Protein AF-A0AAD3VZY3-F1 (afdb_monomer_lite)

Secondary structure (DSSP, 8-state):
--GGGG---HHHHHHHHHHHHHHHHHHHHHTTS----GGG--HHHHHHHHHIIIIIHHHHHIIIIIIIIHHHTTTS-HHHHHHHHHHHHHHHHHHH---HHHHHHHHHHHHHHHHHHHHHS-HHHHHHHHHHHHIIIIIIIT---TTS--

Structure (mmCIF, N/CA/C/O backbone):
data_AF-A0AAD3VZY3-F1
#
_entry.id   AF-A0AAD3VZY3-F1
#
loop_
_atom_site.group_PDB
_atom_site.id
_atom_site.type_symbol
_atom_site.label_atom_id
_atom_site.label_alt_id
_atom_site.label_comp_id
_atom_site.label_asym_id
_atom_site.label_entity_id
_atom_site.label_seq_id
_atom_site.pdbx_PDB_ins_code
_atom_site.Cartn_x
_atom_site.Cartn_y
_atom_site.Cartn_z
_atom_site.occupancy
_atom_site.B_iso_or_equiv
_atom_site.auth_seq_id
_atom_site.auth_comp_id
_atom_site.auth_asym_id
_atom_site.auth_atom_id
_atom_site.pdbx_PDB_model_num
ATOM 1 N N . MET A 1 1 ? 10.939 10.972 -12.587 1.00 65.88 1 MET A N 1
ATOM 2 C CA . MET A 1 1 ? 10.001 9.832 -12.510 1.00 65.88 1 MET A CA 1
ATOM 3 C C . MET A 1 1 ? 9.531 9.488 -13.913 1.00 65.88 1 MET A C 1
ATOM 5 O O . MET A 1 1 ? 9.182 10.400 -14.656 1.00 65.88 1 MET A O 1
ATOM 9 N N . ASP A 1 2 ? 9.579 8.211 -14.289 1.00 79.25 2 ASP A N 1
ATOM 10 C CA . ASP A 1 2 ? 9.158 7.751 -15.615 1.00 79.25 2 ASP A CA 1
ATOM 11 C C . ASP A 1 2 ? 7.625 7.794 -15.725 1.00 79.25 2 ASP A C 1
ATOM 13 O O . ASP A 1 2 ? 6.924 7.098 -14.989 1.00 79.25 2 ASP A O 1
ATOM 17 N N . LYS A 1 3 ? 7.098 8.643 -16.615 1.00 82.38 3 LYS A N 1
ATOM 18 C CA . LYS A 1 3 ? 5.648 8.869 -16.749 1.00 82.38 3 LYS A CA 1
ATOM 19 C C . LYS A 1 3 ? 4.902 7.632 -17.251 1.00 82.38 3 LYS A C 1
ATOM 21 O O . LYS A 1 3 ? 3.698 7.536 -17.033 1.00 82.38 3 LYS A O 1
ATOM 26 N N . THR A 1 4 ? 5.606 6.673 -17.856 1.00 86.00 4 THR A N 1
ATOM 27 C CA . THR A 1 4 ? 5.008 5.411 -18.315 1.00 86.00 4 THR A CA 1
ATOM 28 C C . THR A 1 4 ? 4.375 4.615 -17.177 1.00 86.00 4 THR A C 1
ATOM 30 O O . THR A 1 4 ? 3.405 3.909 -17.418 1.00 86.00 4 THR A O 1
ATOM 33 N N . TYR A 1 5 ? 4.833 4.794 -15.933 1.00 92.19 5 TYR A N 1
ATOM 34 C CA . TYR A 1 5 ? 4.295 4.097 -14.761 1.00 92.19 5 TYR A CA 1
ATOM 35 C C . TYR A 1 5 ? 3.149 4.834 -14.051 1.00 92.19 5 TYR A C 1
ATOM 37 O O . TYR A 1 5 ? 2.590 4.310 -13.090 1.00 92.19 5 TYR A O 1
ATOM 45 N N . LEU A 1 6 ? 2.786 6.038 -14.505 1.00 91.81 6 LEU A N 1
ATOM 46 C CA . LEU A 1 6 ? 1.750 6.874 -13.877 1.00 91.81 6 LEU A CA 1
ATOM 47 C C . LEU A 1 6 ? 0.357 6.674 -14.464 1.00 91.81 6 LEU A C 1
ATOM 49 O O . LEU A 1 6 ? -0.599 7.292 -13.995 1.00 91.81 6 LEU A O 1
ATOM 53 N N . HIS A 1 7 ? 0.235 5.844 -15.494 1.00 90.31 7 HIS A N 1
ATOM 54 C CA . HIS A 1 7 ? -1.037 5.627 -16.152 1.00 90.31 7 HIS A CA 1
ATOM 55 C C . HIS A 1 7 ? -2.012 4.890 -15.225 1.00 90.31 7 HIS A C 1
ATOM 57 O O . HIS A 1 7 ? -1.656 3.916 -14.554 1.00 90.31 7 HIS A O 1
ATOM 63 N N . ILE A 1 8 ? -3.258 5.355 -15.216 1.00 89.25 8 ILE A N 1
ATOM 64 C CA . ILE A 1 8 ? -4.383 4.658 -14.599 1.00 89.25 8 ILE A CA 1
ATOM 65 C C . ILE A 1 8 ? -5.100 3.920 -15.722 1.00 89.25 8 ILE A C 1
ATOM 67 O O . ILE A 1 8 ? -5.550 4.535 -16.686 1.00 89.25 8 ILE A O 1
ATOM 71 N N . SER A 1 9 ? -5.204 2.604 -15.604 1.00 91.88 9 SER A N 1
ATOM 72 C CA . SER A 1 9 ? -6.022 1.785 -16.493 1.00 91.88 9 SER A CA 1
ATOM 73 C C . SER A 1 9 ? -6.797 0.755 -15.676 1.00 91.88 9 SER A C 1
ATOM 75 O O . SER A 1 9 ? -6.513 0.524 -14.497 1.00 91.88 9 SER A O 1
ATOM 77 N N . SER A 1 10 ? -7.819 0.160 -16.288 1.00 94.31 10 SER A N 1
ATOM 78 C CA . SER A 1 10 ? -8.702 -0.800 -15.620 1.00 94.31 10 SER A CA 1
ATOM 79 C C . SER A 1 10 ? -7.949 -2.027 -15.106 1.00 94.31 10 SER A C 1
ATOM 81 O O . SER A 1 10 ? -8.261 -2.517 -14.025 1.00 94.31 10 SER A O 1
ATOM 83 N N . TRP A 1 11 ? -6.930 -2.493 -15.834 1.00 94.69 11 TRP A N 1
ATOM 84 C CA . TRP A 1 11 ? -6.179 -3.694 -15.470 1.00 94.69 11 TRP A CA 1
ATOM 85 C C . TRP A 1 11 ? -5.355 -3.548 -14.172 1.00 94.69 11 TRP A C 1
ATOM 87 O O . TRP A 1 11 ? -5.626 -4.295 -13.231 1.00 94.69 11 TRP A O 1
ATOM 97 N N . PRO A 1 12 ? -4.412 -2.592 -14.036 1.00 95.25 12 PRO A N 1
ATOM 98 C CA . PRO A 1 12 ? -3.693 -2.362 -12.784 1.00 95.25 12 PRO A CA 1
ATOM 99 C C . PRO A 1 12 ? -4.617 -2.024 -11.614 1.00 95.25 12 PRO A C 1
ATOM 101 O O . PRO A 1 12 ? -4.333 -2.418 -10.484 1.00 95.25 12 PRO A O 1
ATOM 104 N N . ALA A 1 13 ? -5.726 -1.321 -11.879 1.00 96.50 13 ALA A N 1
ATOM 105 C CA . ALA A 1 13 ? -6.723 -1.019 -10.861 1.00 96.50 13 ALA A CA 1
ATOM 106 C C . ALA A 1 13 ? -7.398 -2.296 -10.341 1.00 96.50 13 ALA A C 1
ATOM 108 O O . ALA A 1 13 ? -7.400 -2.538 -9.137 1.00 96.50 13 ALA A O 1
ATOM 109 N N . LEU A 1 14 ? -7.907 -3.150 -11.236 1.00 97.69 14 LEU A N 1
ATOM 110 C CA . LEU A 1 14 ? -8.523 -4.427 -10.871 1.00 97.69 14 LEU A CA 1
ATOM 111 C C . LEU A 1 14 ? -7.530 -5.342 -10.147 1.00 97.69 14 LEU A C 1
ATOM 113 O O . LEU A 1 14 ? -7.854 -5.885 -9.093 1.00 97.69 14 LEU A O 1
ATOM 117 N N . TYR A 1 15 ? -6.312 -5.471 -10.678 1.00 97.88 15 TYR A N 1
ATOM 118 C CA . TYR A 1 15 ? -5.246 -6.247 -10.052 1.00 97.88 15 TYR A CA 1
ATOM 119 C C . TYR A 1 15 ? -4.966 -5.752 -8.625 1.00 97.88 15 TYR A C 1
ATOM 121 O O . TYR A 1 15 ? -4.950 -6.541 -7.678 1.00 97.88 15 TYR A O 1
ATOM 129 N N . GLY A 1 16 ? -4.786 -4.436 -8.458 1.00 98.06 16 GLY A N 1
ATOM 130 C CA . GLY A 1 16 ? -4.502 -3.826 -7.163 1.00 98.06 16 GLY A CA 1
ATOM 131 C C . GLY A 1 16 ? -5.640 -4.009 -6.159 1.00 98.06 16 GLY A C 1
ATOM 132 O O . GLY A 1 16 ? -5.383 -4.304 -4.994 1.00 98.06 16 GLY A O 1
ATOM 133 N N . LEU A 1 17 ? -6.893 -3.907 -6.615 1.00 98.25 17 LEU A N 1
ATOM 134 C CA . LEU A 1 17 ? -8.074 -4.180 -5.796 1.00 98.25 17 LEU A CA 1
ATOM 135 C C . LEU A 1 17 ? -8.112 -5.639 -5.332 1.00 98.25 17 LEU A C 1
ATOM 137 O O . LEU A 1 17 ? -8.254 -5.881 -4.140 1.00 98.25 17 LEU A O 1
ATOM 141 N N . VAL A 1 18 ? -7.930 -6.607 -6.235 1.00 98.50 18 VAL A N 1
ATOM 142 C CA . VAL A 1 18 ? -7.973 -8.039 -5.886 1.00 98.50 18 VAL A CA 1
ATOM 143 C C . VAL A 1 18 ? -6.885 -8.392 -4.873 1.00 98.50 18 VAL A C 1
ATOM 145 O O . VAL A 1 18 ? -7.175 -8.968 -3.822 1.00 98.50 18 VAL A O 1
ATOM 148 N N . VAL A 1 19 ? -5.635 -8.010 -5.151 1.00 98.62 19 VAL A N 1
ATOM 149 C CA . VAL A 1 19 ? -4.506 -8.309 -4.259 1.00 98.62 19 VAL A CA 1
ATOM 150 C C . VAL A 1 19 ? -4.653 -7.565 -2.931 1.00 98.62 19 VAL A C 1
ATOM 152 O O . VAL A 1 19 ? -4.499 -8.165 -1.866 1.00 98.62 19 VAL A O 1
ATOM 155 N N . GLY A 1 20 ? -5.007 -6.279 -2.969 1.00 98.56 20 GLY A N 1
ATOM 156 C CA . GLY A 1 20 ? -5.197 -5.461 -1.774 1.00 98.56 20 GLY A CA 1
ATOM 157 C C . GLY A 1 20 ? -6.337 -5.955 -0.884 1.00 98.56 20 GLY A C 1
ATOM 158 O O . GLY A 1 20 ? -6.181 -6.019 0.336 1.00 98.56 20 GLY A O 1
ATOM 159 N N . THR A 1 21 ? -7.461 -6.379 -1.470 1.00 98.69 21 THR A N 1
ATOM 160 C CA . THR A 1 21 ? -8.557 -7.016 -0.730 1.00 98.69 21 THR A CA 1
ATOM 161 C C . THR A 1 21 ? -8.086 -8.314 -0.082 1.00 98.69 21 THR A C 1
ATOM 163 O O . THR A 1 21 ? -8.438 -8.561 1.068 1.00 98.69 21 THR A O 1
ATOM 166 N N . GLY A 1 22 ? -7.223 -9.092 -0.745 1.00 98.50 22 GLY A N 1
ATOM 167 C CA . GLY A 1 22 ? -6.565 -10.253 -0.141 1.00 98.50 22 GLY A CA 1
ATOM 168 C C . GLY A 1 22 ? -5.813 -9.902 1.149 1.00 98.50 22 GLY A C 1
ATOM 169 O O . GLY A 1 22 ? -6.062 -10.511 2.190 1.00 98.50 22 GLY A O 1
ATOM 170 N N . PHE A 1 23 ? -4.965 -8.868 1.123 1.00 98.50 23 PHE A N 1
ATOM 171 C CA . PHE A 1 23 ? -4.272 -8.372 2.324 1.00 98.50 23 PHE A CA 1
ATOM 172 C C . PHE A 1 23 ? -5.245 -7.897 3.409 1.00 98.50 23 PHE A C 1
ATOM 174 O O . PHE A 1 23 ? -5.092 -8.248 4.580 1.00 98.50 23 PHE A O 1
ATOM 181 N N . MET A 1 24 ? -6.274 -7.134 3.033 1.00 98.50 24 MET A N 1
ATOM 182 C CA . MET A 1 24 ? -7.311 -6.689 3.965 1.00 98.50 24 MET A CA 1
ATOM 183 C C . MET A 1 24 ? -8.002 -7.883 4.645 1.00 98.50 24 MET A C 1
ATOM 185 O O . MET A 1 24 ? -8.154 -7.893 5.867 1.00 98.50 24 MET A O 1
ATOM 189 N N . CYS A 1 25 ? -8.383 -8.906 3.877 1.00 98.44 25 CYS A N 1
ATOM 190 C CA . CYS A 1 25 ? -9.000 -10.128 4.386 1.00 98.44 25 CYS A CA 1
ATOM 191 C C . CYS A 1 25 ? -8.068 -10.900 5.327 1.00 98.44 25 CYS A C 1
ATOM 193 O O . CYS A 1 25 ? -8.541 -11.379 6.355 1.00 98.44 25 CYS A O 1
ATOM 195 N N . ILE A 1 26 ? -6.764 -10.972 5.035 1.00 97.88 26 ILE A N 1
ATOM 196 C CA . ILE A 1 26 ? -5.768 -11.582 5.932 1.00 97.88 26 ILE A CA 1
ATOM 197 C C . ILE A 1 26 ? -5.766 -10.872 7.290 1.00 97.88 26 ILE A C 1
ATOM 199 O O . ILE A 1 26 ? -5.871 -11.535 8.323 1.00 97.88 26 ILE A O 1
ATOM 203 N N . HIS A 1 27 ? -5.728 -9.534 7.310 1.00 97.81 27 HIS A N 1
ATOM 204 C CA . HIS A 1 27 ? -5.766 -8.769 8.565 1.00 97.81 27 HIS A CA 1
ATOM 205 C C . HIS A 1 27 ? -7.046 -9.016 9.356 1.00 97.81 27 HIS A C 1
ATOM 207 O O . HIS A 1 27 ? -6.989 -9.244 10.564 1.00 97.81 27 HIS A O 1
ATOM 213 N N . LEU A 1 28 ? -8.198 -9.009 8.681 1.00 97.88 28 LEU A N 1
ATOM 214 C CA . LEU A 1 28 ? -9.486 -9.284 9.315 1.00 97.88 28 LEU A CA 1
ATOM 215 C C . LEU A 1 28 ? -9.554 -10.713 9.858 1.00 97.88 28 LEU A C 1
ATOM 217 O O . LEU A 1 28 ? -10.007 -10.912 10.982 1.00 97.88 28 LEU A O 1
ATOM 221 N N . PHE A 1 29 ? -9.065 -11.699 9.109 1.00 97.94 29 PHE A N 1
ATOM 222 C CA . PHE A 1 29 ? -9.024 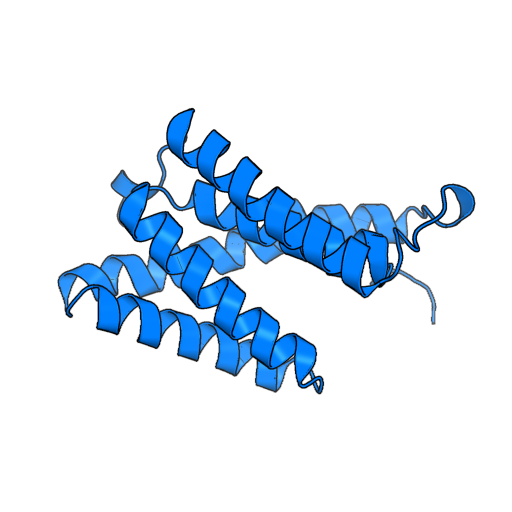-13.091 9.545 1.00 97.94 29 PHE A CA 1
ATOM 223 C C . PHE A 1 29 ? -8.133 -13.264 10.782 1.00 97.94 29 PHE A C 1
ATOM 225 O O . PHE A 1 29 ? -8.590 -13.777 11.805 1.00 97.94 29 PHE A O 1
ATOM 232 N N . MET A 1 30 ? -6.899 -12.748 10.742 1.00 95.81 30 MET A N 1
ATOM 233 C CA . MET A 1 30 ? -5.964 -12.800 11.873 1.00 95.81 30 MET A CA 1
ATOM 234 C C . MET A 1 30 ? -6.505 -12.076 13.113 1.00 95.81 30 MET A C 1
ATOM 236 O O . MET A 1 30 ? -6.274 -12.507 14.243 1.00 95.81 30 MET A O 1
ATOM 240 N N . ALA A 1 31 ? -7.252 -10.988 12.917 1.00 96.25 31 ALA A N 1
ATOM 241 C CA . ALA A 1 31 ? -7.863 -10.214 13.991 1.00 96.25 31 ALA A CA 1
ATOM 242 C C . ALA A 1 31 ? -9.191 -10.788 14.518 1.00 96.25 31 ALA A C 1
ATOM 244 O O . ALA A 1 31 ? -9.722 -10.236 15.485 1.00 96.25 31 ALA A O 1
ATOM 245 N N . LYS A 1 32 ? -9.704 -11.877 13.920 1.00 97.12 32 LYS A N 1
ATOM 246 C CA . LYS A 1 32 ? -11.035 -12.458 14.181 1.00 97.12 32 LYS A CA 1
ATOM 247 C C . LYS A 1 32 ? -12.187 -11.476 13.911 1.00 97.12 32 LYS A C 1
ATOM 249 O O . LYS A 1 32 ? -13.165 -11.425 14.652 1.00 97.12 32 LYS A O 1
ATOM 254 N N . GLY A 1 33 ? -12.061 -10.705 12.835 1.00 96.25 33 GLY A N 1
ATOM 255 C CA . GLY A 1 33 ? -13.042 -9.738 12.352 1.00 96.25 33 GLY A CA 1
ATOM 256 C C . GLY A 1 33 ? -12.597 -8.281 12.492 1.00 96.25 33 GLY A C 1
ATOM 257 O O . GLY A 1 33 ? -11.526 -7.962 13.013 1.00 96.25 33 GLY A O 1
ATOM 258 N N . ALA A 1 34 ? -13.446 -7.374 12.004 1.00 97.06 34 ALA A N 1
ATOM 259 C CA . ALA A 1 34 ? -13.243 -5.938 12.160 1.00 97.06 34 ALA A CA 1
ATOM 260 C C . ALA A 1 34 ? -13.507 -5.521 13.615 1.00 97.06 34 ALA A C 1
ATOM 262 O O . ALA A 1 34 ? -14.534 -5.869 14.199 1.00 97.06 34 ALA A O 1
ATOM 263 N N . LYS A 1 35 ? -12.585 -4.749 14.196 1.00 96.62 35 LYS A N 1
ATOM 264 C CA . LYS A 1 35 ? -12.686 -4.253 15.576 1.00 96.62 35 LYS A CA 1
ATOM 265 C C . LYS A 1 35 ? -13.329 -2.871 15.662 1.00 96.62 35 LYS A C 1
ATOM 267 O O . LYS A 1 35 ? -13.808 -2.508 16.733 1.00 96.62 35 LYS A O 1
ATOM 272 N N . LEU A 1 36 ? -13.320 -2.106 14.569 1.00 96.06 36 LEU A N 1
ATOM 273 C CA . LEU A 1 36 ? -13.975 -0.804 14.469 1.00 96.06 36 LEU A CA 1
ATOM 274 C C . LEU A 1 36 ? -15.500 -0.953 14.488 1.00 96.06 36 LEU A C 1
ATOM 276 O O . LEU A 1 36 ? -16.085 -1.557 13.589 1.00 96.06 36 LEU A O 1
ATOM 280 N N . ARG A 1 37 ? -16.154 -0.359 15.490 1.00 94.69 37 ARG A N 1
ATOM 281 C CA . ARG A 1 37 ? -17.621 -0.285 15.572 1.00 94.69 37 ARG A CA 1
ATOM 282 C C . ARG A 1 37 ? -18.131 1.072 15.088 1.00 94.69 37 ARG A C 1
ATOM 284 O O . ARG A 1 37 ? -17.433 2.075 15.197 1.00 94.69 37 ARG A O 1
ATOM 291 N N . LYS A 1 38 ? -19.390 1.131 14.626 1.00 90.12 38 LYS A N 1
ATOM 292 C CA . LYS A 1 38 ? -20.022 2.378 14.136 1.00 90.12 38 LYS A CA 1
ATOM 293 C C . LYS A 1 38 ? -19.924 3.538 15.140 1.00 90.12 38 LYS A C 1
ATOM 295 O O . LYS A 1 38 ? -19.606 4.649 14.740 1.00 90.12 38 LYS A O 1
ATOM 300 N N . GLY A 1 39 ? -20.130 3.274 16.434 1.00 91.00 39 GLY A N 1
ATOM 301 C CA . GLY A 1 39 ? -20.045 4.294 17.492 1.00 91.00 39 GLY A CA 1
ATOM 302 C C . GLY A 1 39 ? -18.629 4.799 17.801 1.00 91.00 39 GLY A C 1
ATOM 303 O O . GLY A 1 39 ? -18.479 5.792 18.500 1.00 91.00 39 GLY A O 1
ATOM 304 N N . GLU A 1 40 ? -17.587 4.144 17.282 1.00 89.94 40 GLU A N 1
ATOM 305 C CA . GLU A 1 40 ? -16.186 4.551 17.468 1.00 89.94 40 GLU A CA 1
ATOM 306 C C . GLU A 1 40 ? -15.668 5.427 16.313 1.00 89.94 40 GLU A C 1
ATOM 308 O O . GLU A 1 40 ? -14.535 5.918 16.355 1.00 89.94 40 GLU A O 1
ATOM 313 N N . VAL A 1 41 ? -16.484 5.637 15.272 1.00 94.75 41 VAL A N 1
ATOM 314 C CA . VAL A 1 41 ? -16.133 6.485 14.131 1.00 94.75 41 VAL A CA 1
ATOM 315 C C . VAL A 1 41 ? -16.206 7.949 14.557 1.00 94.75 41 VAL A C 1
ATOM 317 O O . VAL A 1 41 ? -17.269 8.557 14.633 1.00 94.75 41 VAL A O 1
ATOM 320 N N . SER A 1 42 ? -15.039 8.518 14.844 1.00 95.00 42 SER A N 1
ATOM 321 C CA . SER A 1 42 ? -14.874 9.915 15.249 1.00 95.00 42 SER A CA 1
ATOM 322 C C . SER A 1 42 ? -14.331 10.774 14.106 1.00 95.00 42 SER A C 1
ATOM 324 O O . SER A 1 42 ? -13.683 10.266 13.189 1.00 95.00 42 SER A O 1
ATOM 326 N N . LYS A 1 43 ? -14.507 12.102 14.198 1.00 95.38 43 LYS A N 1
ATOM 327 C CA . LYS A 1 43 ? -13.891 13.059 13.256 1.00 95.38 43 LYS A CA 1
ATOM 328 C C . LYS A 1 43 ? -12.373 12.868 13.159 1.00 95.38 43 LYS A C 1
ATOM 330 O O . LYS A 1 43 ? -11.828 12.873 12.064 1.00 95.38 43 LYS A O 1
ATOM 335 N N . GLY A 1 44 ? -11.706 12.614 14.289 1.00 95.56 44 GLY A N 1
ATOM 336 C CA . GLY A 1 44 ? -10.267 12.344 14.318 1.00 95.56 44 GLY A CA 1
ATOM 337 C C . GLY A 1 44 ? -9.872 11.091 13.533 1.00 95.56 44 GLY A C 1
ATOM 338 O O . GLY A 1 44 ? -8.912 11.130 12.767 1.00 95.56 44 GLY A O 1
ATOM 339 N N . LEU A 1 45 ? -10.639 9.999 13.648 1.00 95.31 45 LEU A N 1
ATOM 340 C CA . LEU A 1 45 ? -10.407 8.784 12.856 1.00 95.31 45 LEU A CA 1
ATOM 341 C C . LEU A 1 45 ? -10.600 9.047 11.355 1.00 95.31 45 LEU A C 1
ATOM 343 O O . LEU A 1 45 ? -9.807 8.568 10.545 1.00 95.31 45 LEU A O 1
ATOM 347 N N . ILE A 1 46 ? -11.621 9.829 10.988 1.00 95.44 46 ILE A N 1
ATOM 348 C CA . ILE A 1 46 ? -11.882 10.217 9.594 1.00 95.44 46 ILE A CA 1
ATOM 349 C C . ILE A 1 46 ? -10.713 11.042 9.047 1.00 95.44 46 ILE A C 1
ATOM 351 O O . ILE A 1 46 ? -10.164 10.689 8.009 1.00 95.44 46 ILE A O 1
ATOM 355 N N . TYR A 1 47 ? -10.275 12.084 9.757 1.00 96.25 47 TYR A N 1
ATOM 356 C CA . TYR A 1 47 ? -9.145 12.912 9.325 1.00 96.25 47 TYR A CA 1
ATOM 357 C C . TYR A 1 47 ? -7.834 12.130 9.262 1.00 96.25 47 TYR A C 1
ATOM 359 O O . TYR A 1 47 ? -7.080 12.289 8.305 1.00 96.25 47 TYR A O 1
ATOM 367 N N . THR A 1 48 ? -7.595 11.233 10.225 1.00 95.94 48 THR A N 1
ATOM 368 C CA . THR A 1 48 ? -6.456 10.302 10.181 1.00 95.94 48 THR A CA 1
ATOM 369 C C . THR A 1 48 ? -6.515 9.451 8.914 1.00 95.94 48 THR A C 1
ATOM 371 O O . THR A 1 48 ? -5.525 9.340 8.203 1.00 95.94 48 THR A O 1
ATOM 374 N N . SER A 1 49 ? -7.687 8.893 8.598 1.00 95.94 49 SER A N 1
ATOM 375 C CA . SER A 1 49 ? -7.875 8.042 7.420 1.00 95.94 49 SER A CA 1
ATOM 376 C C . SER A 1 49 ? -7.670 8.820 6.117 1.00 95.94 49 SER A C 1
ATOM 378 O O . SER A 1 49 ? -6.988 8.333 5.224 1.00 95.94 49 SER A O 1
ATOM 380 N N . LEU A 1 50 ? -8.205 10.039 6.005 1.00 96.19 50 LEU A N 1
ATOM 381 C CA . LEU A 1 50 ? -8.018 10.875 4.815 1.00 96.19 50 LEU A CA 1
ATOM 382 C C . LEU A 1 50 ? -6.542 11.221 4.596 1.00 96.19 50 LEU A C 1
ATOM 384 O O . LEU A 1 50 ? -6.039 11.053 3.489 1.00 96.19 50 LEU A O 1
ATOM 388 N N . LEU A 1 51 ? -5.842 11.650 5.650 1.00 96.94 51 LEU A N 1
ATOM 389 C CA . LEU A 1 51 ? -4.418 11.974 5.572 1.00 96.94 51 LEU A CA 1
ATOM 390 C C . LEU A 1 51 ? -3.582 10.743 5.200 1.00 96.94 51 LEU A C 1
ATOM 392 O O . LEU A 1 51 ? -2.718 10.830 4.332 1.00 96.94 51 LEU A O 1
ATOM 396 N N . MET A 1 52 ? -3.880 9.588 5.794 1.00 96.12 52 MET A N 1
ATOM 397 C CA . MET A 1 52 ? -3.180 8.348 5.473 1.00 96.12 52 MET A CA 1
ATOM 398 C C . MET A 1 52 ? -3.412 7.919 4.015 1.00 96.12 52 MET A C 1
ATOM 400 O O . MET A 1 52 ? -2.462 7.774 3.250 1.00 96.12 52 MET A O 1
ATOM 404 N N . TYR A 1 53 ? -4.670 7.724 3.610 1.00 97.00 53 TYR A N 1
ATOM 405 C CA . TYR A 1 53 ? -5.000 7.041 2.350 1.00 97.00 53 TYR A CA 1
ATOM 406 C C . TYR A 1 53 ? -4.916 7.926 1.105 1.00 97.00 53 TYR A C 1
ATOM 408 O O . TYR A 1 53 ? -4.780 7.398 -0.001 1.00 97.00 53 TYR A O 1
ATOM 416 N N . LEU A 1 54 ? -5.009 9.252 1.261 1.00 95.88 54 LEU A N 1
ATOM 417 C CA . LEU A 1 54 ? -4.922 10.194 0.141 1.00 95.88 54 LEU A CA 1
ATOM 418 C C . LEU A 1 54 ? -3.553 10.863 0.019 1.00 95.88 54 LEU A C 1
ATOM 420 O O . LEU A 1 54 ? -3.227 11.336 -1.067 1.00 95.88 54 LEU A O 1
ATOM 424 N N . LEU A 1 55 ? -2.765 10.909 1.098 1.00 96.88 55 LEU A N 1
ATOM 425 C CA . LEU A 1 55 ? -1.479 11.603 1.104 1.00 96.88 55 LEU A CA 1
A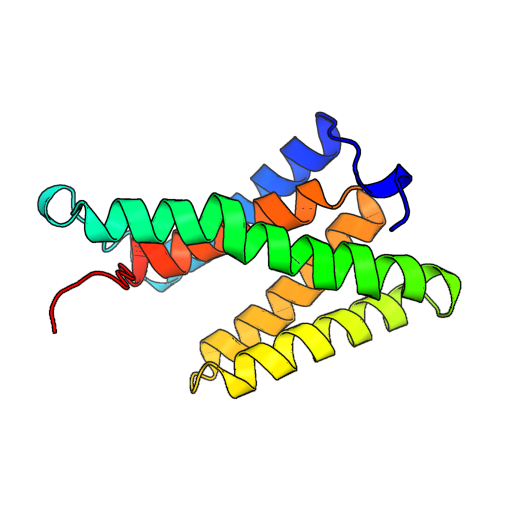TOM 426 C C . LEU A 1 55 ? -0.318 10.693 1.506 1.00 96.88 55 LEU A C 1
ATOM 428 O O . LEU A 1 55 ? 0.547 10.454 0.671 1.00 96.88 55 LEU A O 1
ATOM 432 N N . GLU A 1 56 ? -0.293 10.183 2.741 1.00 96.44 56 GLU A N 1
ATOM 433 C CA . GLU A 1 56 ? 0.860 9.443 3.288 1.00 96.44 56 GLU A CA 1
ATOM 434 C C . GLU A 1 56 ? 1.206 8.205 2.449 1.00 96.44 56 GLU A C 1
ATOM 436 O O . GLU A 1 56 ? 2.303 8.119 1.902 1.00 96.44 56 GLU A O 1
ATOM 441 N N . LEU A 1 57 ? 0.263 7.272 2.287 1.00 97.19 57 LEU A N 1
ATOM 442 C CA . LEU A 1 57 ? 0.531 5.997 1.612 1.00 97.19 57 LEU A CA 1
ATOM 443 C C . LEU A 1 57 ? 0.753 6.156 0.101 1.00 97.19 57 LEU A C 1
ATOM 445 O O . LEU A 1 57 ? 1.680 5.535 -0.426 1.00 97.19 57 LEU A O 1
ATOM 449 N N . PRO A 1 58 ? -0.006 7.008 -0.622 1.00 97.81 58 PRO A N 1
ATOM 450 C CA . PRO A 1 58 ? 0.355 7.347 -1.990 1.00 97.81 58 PRO A CA 1
ATOM 451 C C . PRO A 1 58 ? 1.765 7.937 -2.087 1.00 97.81 58 PRO A C 1
ATOM 453 O O . PRO A 1 58 ? 2.549 7.466 -2.909 1.00 97.81 58 PRO A O 1
ATOM 456 N N . ALA A 1 59 ? 2.119 8.916 -1.244 1.00 97.81 59 ALA A N 1
ATOM 457 C CA . ALA A 1 59 ? 3.445 9.536 -1.261 1.00 97.81 59 ALA A CA 1
ATOM 458 C C . ALA A 1 59 ? 4.567 8.515 -1.014 1.00 97.81 59 ALA A C 1
ATOM 460 O O . ALA A 1 59 ? 5.596 8.567 -1.691 1.00 97.81 59 ALA A O 1
ATOM 461 N N . GLU A 1 60 ? 4.351 7.553 -0.114 1.00 97.62 60 GLU A N 1
ATOM 462 C CA . GLU A 1 60 ? 5.270 6.434 0.081 1.00 97.62 60 GLU A CA 1
ATOM 463 C C . GLU A 1 60 ? 5.462 5.618 -1.204 1.00 97.62 60 GLU A C 1
ATOM 465 O O . GLU A 1 60 ? 6.598 5.423 -1.637 1.00 97.62 60 GLU A O 1
ATOM 470 N N . GLU A 1 61 ? 4.398 5.179 -1.881 1.00 98.25 61 GLU A N 1
ATOM 471 C CA . GLU A 1 61 ? 4.556 4.398 -3.119 1.00 98.25 61 GLU A CA 1
ATOM 472 C C . GLU A 1 61 ? 5.156 5.226 -4.270 1.00 98.25 61 GLU A C 1
ATOM 474 O O . GLU A 1 61 ? 5.949 4.703 -5.061 1.00 98.25 61 GLU A O 1
ATOM 479 N N . PHE A 1 62 ? 4.869 6.530 -4.345 1.00 97.88 62 PHE A N 1
ATOM 480 C CA . PHE A 1 62 ? 5.558 7.438 -5.268 1.00 97.88 62 PHE A CA 1
ATOM 481 C C . PHE A 1 62 ? 7.070 7.477 -4.998 1.00 97.88 62 PHE A C 1
ATOM 483 O O . PHE A 1 62 ? 7.859 7.432 -5.946 1.00 97.88 62 PHE A O 1
ATOM 490 N N . LEU A 1 63 ? 7.489 7.502 -3.731 1.00 97.44 63 LEU A N 1
ATOM 491 C CA . LEU A 1 63 ? 8.898 7.453 -3.349 1.00 97.44 63 LEU A CA 1
ATOM 492 C C . LEU A 1 63 ? 9.518 6.083 -3.665 1.00 97.44 63 LEU A C 1
ATOM 494 O O . LEU A 1 63 ? 10.459 5.988 -4.455 1.00 97.44 63 LEU A O 1
ATOM 498 N N . TYR A 1 64 ? 8.994 5.004 -3.085 1.00 97.75 64 TYR A N 1
ATOM 499 C CA . TYR A 1 64 ? 9.639 3.694 -3.168 1.00 97.75 64 TYR A CA 1
ATOM 500 C C . TYR A 1 64 ? 9.493 3.048 -4.540 1.00 97.75 64 TYR A C 1
ATOM 502 O O . TYR A 1 64 ? 10.454 2.458 -5.036 1.00 97.75 64 TYR A O 1
ATOM 510 N N . ARG A 1 65 ? 8.323 3.154 -5.182 1.00 97.88 65 ARG A N 1
ATOM 511 C CA . ARG A 1 65 ? 8.091 2.535 -6.496 1.00 97.88 65 ARG A CA 1
ATOM 512 C C . ARG A 1 65 ? 8.430 3.477 -7.632 1.00 97.88 65 ARG A C 1
ATOM 514 O O . ARG A 1 65 ? 9.128 3.083 -8.561 1.00 97.88 65 ARG A O 1
ATOM 521 N N . GLY A 1 66 ? 7.974 4.721 -7.541 1.00 96.81 66 GLY A N 1
ATOM 522 C CA . GLY A 1 66 ? 8.196 5.717 -8.585 1.00 96.81 66 GLY A CA 1
ATOM 523 C C . GLY A 1 66 ? 9.642 6.214 -8.644 1.00 96.81 66 GLY A C 1
ATOM 524 O O . GLY A 1 66 ? 10.263 6.175 -9.708 1.00 96.81 66 GLY A O 1
ATOM 525 N N . ALA A 1 67 ? 10.180 6.697 -7.522 1.00 97.00 67 ALA A N 1
ATOM 526 C CA . ALA A 1 67 ? 11.481 7.365 -7.493 1.00 97.00 67 ALA A CA 1
ATOM 527 C C . ALA A 1 67 ? 12.671 6.416 -7.281 1.00 97.00 67 ALA A C 1
ATOM 529 O O . ALA A 1 67 ? 13.761 6.727 -7.753 1.00 97.00 67 ALA A O 1
ATOM 530 N N . ILE A 1 68 ? 12.481 5.271 -6.616 1.00 97.38 68 ILE A N 1
ATOM 531 C CA . ILE A 1 68 ? 13.573 4.329 -6.310 1.00 97.38 68 ILE A CA 1
ATOM 532 C C . ILE A 1 68 ? 13.510 3.079 -7.201 1.00 97.38 68 ILE A C 1
ATOM 534 O O . ILE A 1 68 ? 14.444 2.804 -7.952 1.00 97.38 68 ILE A O 1
ATOM 538 N N . PHE A 1 69 ? 12.412 2.319 -7.155 1.00 98.25 69 PHE A N 1
ATOM 539 C CA . PHE A 1 69 ? 12.305 1.029 -7.848 1.00 98.25 69 PHE A CA 1
ATOM 540 C C . PHE A 1 69 ? 12.353 1.143 -9.377 1.00 98.25 69 PHE A C 1
ATOM 542 O O . PHE A 1 69 ? 13.121 0.428 -10.015 1.00 98.25 69 PHE A O 1
ATOM 549 N N . VAL A 1 70 ? 11.560 2.037 -9.979 1.00 97.06 70 VAL A N 1
ATOM 550 C CA . VAL A 1 70 ? 11.513 2.184 -11.444 1.00 97.06 70 VAL A CA 1
ATOM 551 C C . VAL A 1 70 ? 12.881 2.567 -12.033 1.00 97.06 70 VAL A C 1
ATOM 553 O O . VAL A 1 70 ? 13.271 1.967 -13.035 1.00 97.06 70 VAL A O 1
ATOM 556 N N . PRO A 1 71 ? 13.658 3.496 -11.443 1.00 96.69 71 PRO A N 1
ATOM 557 C CA . PRO A 1 71 ? 15.043 3.710 -11.860 1.00 96.69 71 PRO A CA 1
ATOM 558 C C . PRO A 1 71 ? 15.951 2.497 -11.634 1.00 96.69 71 PRO A C 1
ATOM 560 O O . PRO A 1 71 ? 16.727 2.166 -12.527 1.00 96.69 71 PRO A O 1
ATOM 563 N N . LEU A 1 72 ? 15.828 1.790 -10.503 1.00 97.44 72 LEU A N 1
ATOM 564 C CA . LEU A 1 72 ? 16.609 0.572 -10.240 1.00 97.44 72 LEU A CA 1
ATOM 565 C C . LEU A 1 72 ? 16.383 -0.516 -11.297 1.00 97.44 72 LEU A C 1
ATOM 567 O O . LEU A 1 72 ? 17.338 -1.194 -11.665 1.00 97.44 72 LEU A O 1
ATOM 571 N N . LEU A 1 73 ? 15.169 -0.646 -11.847 1.00 97.12 73 LEU A N 1
ATOM 572 C CA . LEU A 1 73 ? 14.882 -1.579 -12.948 1.00 97.12 73 LEU A CA 1
ATOM 573 C C . LEU A 1 73 ? 15.722 -1.319 -14.211 1.00 97.12 73 LEU A C 1
ATOM 575 O O . LEU A 1 73 ? 15.845 -2.213 -15.043 1.00 97.12 73 LEU A O 1
ATOM 579 N N . LYS A 1 74 ? 16.281 -0.112 -14.374 1.00 95.06 74 LYS A N 1
ATOM 580 C CA . LYS A 1 74 ? 17.172 0.245 -15.492 1.00 95.06 74 LYS A CA 1
ATOM 581 C C . LYS A 1 74 ? 18.646 -0.045 -15.193 1.00 95.06 74 LYS A C 1
ATOM 583 O O . LYS A 1 74 ? 19.463 0.020 -16.102 1.00 95.06 74 LYS A O 1
ATOM 588 N N . LEU A 1 75 ? 18.983 -0.320 -13.932 1.00 97.12 75 LEU A N 1
ATOM 589 C CA . LEU A 1 75 ? 20.359 -0.464 -13.452 1.00 97.12 75 LEU A CA 1
ATOM 590 C C . LEU A 1 75 ? 20.705 -1.906 -13.073 1.00 97.12 75 LEU A C 1
ATOM 592 O O . LEU A 1 75 ? 21.859 -2.305 -13.189 1.00 97.12 75 LEU A O 1
ATOM 596 N N . VAL A 1 76 ? 19.729 -2.681 -12.592 1.00 97.88 76 VAL A N 1
ATOM 597 C CA . VAL A 1 76 ? 19.947 -4.039 -12.078 1.00 97.88 76 VAL A CA 1
ATOM 598 C C . VAL A 1 76 ? 18.849 -5.003 -12.527 1.00 97.88 76 VAL A C 1
ATOM 600 O O . VAL A 1 76 ? 17.787 -4.598 -12.997 1.00 97.88 76 VAL A O 1
ATOM 603 N N . HIS A 1 77 ? 19.090 -6.303 -12.338 1.00 97.94 77 HIS A N 1
ATOM 604 C CA . HIS A 1 77 ? 18.108 -7.348 -12.625 1.00 97.94 77 HIS A CA 1
ATOM 605 C C . HIS A 1 77 ? 16.786 -7.110 -11.857 1.00 97.94 77 HIS A C 1
ATOM 607 O O . HIS A 1 77 ? 16.840 -6.761 -10.672 1.00 97.94 77 HIS A O 1
ATOM 613 N N . PRO A 1 78 ? 15.598 -7.358 -12.452 1.00 98.12 78 PRO A N 1
ATOM 614 C CA . PRO A 1 78 ? 14.308 -7.060 -11.821 1.00 98.12 78 PRO A CA 1
ATOM 615 C C . PRO A 1 78 ? 14.132 -7.643 -10.418 1.00 98.12 78 PRO A C 1
ATOM 617 O O . PRO A 1 78 ? 13.652 -6.957 -9.519 1.00 98.12 78 PRO A O 1
ATOM 620 N N . LEU A 1 79 ? 14.583 -8.883 -10.204 1.00 98.19 79 LEU A N 1
ATOM 621 C CA . LEU A 1 79 ? 14.538 -9.515 -8.883 1.00 98.19 79 LEU A CA 1
ATOM 622 C C . LEU A 1 79 ? 15.376 -8.746 -7.849 1.00 98.19 79 LEU A C 1
ATOM 624 O O . LEU A 1 79 ? 14.915 -8.522 -6.734 1.00 98.19 79 LEU A O 1
ATOM 628 N N . ALA A 1 80 ? 16.575 -8.292 -8.224 1.00 98.31 80 ALA A N 1
ATOM 629 C CA . ALA A 1 80 ? 17.423 -7.498 -7.341 1.00 98.31 80 ALA A CA 1
ATOM 630 C C . ALA A 1 80 ? 16.777 -6.139 -7.033 1.00 98.31 80 ALA A C 1
ATOM 632 O O . ALA A 1 80 ? 16.744 -5.735 -5.874 1.00 98.31 80 ALA A O 1
ATOM 633 N N . ALA A 1 81 ? 16.188 -5.472 -8.032 1.00 98.38 81 ALA A N 1
ATOM 634 C CA . ALA A 1 81 ? 15.462 -4.219 -7.823 1.00 98.38 81 ALA A CA 1
ATOM 635 C C . ALA A 1 81 ? 14.287 -4.390 -6.842 1.00 98.38 81 ALA A C 1
ATOM 637 O O . ALA A 1 81 ? 14.127 -3.558 -5.947 1.00 98.38 81 ALA A O 1
ATOM 638 N N . ILE A 1 82 ? 13.507 -5.476 -6.975 1.00 98.69 82 ILE A N 1
ATOM 639 C CA . ILE A 1 82 ? 12.386 -5.818 -6.079 1.00 98.69 82 ILE A CA 1
ATOM 640 C C . ILE A 1 82 ? 12.889 -6.040 -4.650 1.00 98.69 82 ILE A C 1
ATOM 642 O O . ILE A 1 82 ? 12.351 -5.449 -3.711 1.00 98.69 82 ILE A O 1
ATOM 646 N N . LEU A 1 83 ? 13.928 -6.858 -4.473 1.00 98.56 83 LEU A N 1
ATOM 647 C CA . LEU A 1 83 ? 14.477 -7.161 -3.150 1.00 98.56 83 LEU A CA 1
ATOM 648 C C . LEU A 1 83 ? 15.055 -5.906 -2.480 1.00 98.56 83 LEU A C 1
ATOM 650 O O . LEU A 1 83 ? 14.742 -5.636 -1.321 1.00 98.56 83 LEU A O 1
ATOM 654 N N . LEU A 1 84 ? 15.830 -5.102 -3.214 1.00 98.25 84 LEU A N 1
ATOM 655 C CA . LEU A 1 84 ? 16.466 -3.890 -2.690 1.00 98.25 84 LEU A CA 1
ATOM 656 C C . LEU A 1 84 ? 15.442 -2.828 -2.272 1.00 98.25 84 LEU A C 1
ATOM 658 O O . LEU A 1 84 ? 15.509 -2.328 -1.150 1.00 98.25 84 LEU A O 1
ATOM 662 N N . THR A 1 85 ? 14.459 -2.504 -3.123 1.00 98.19 85 THR A N 1
ATOM 663 C CA . THR A 1 85 ? 13.429 -1.509 -2.760 1.00 98.19 85 THR A CA 1
ATOM 664 C C . THR A 1 85 ? 12.573 -1.978 -1.577 1.00 98.19 85 THR A C 1
ATOM 666 O O . THR A 1 85 ? 12.183 -1.172 -0.733 1.00 98.19 85 THR A O 1
ATOM 669 N N . SER A 1 86 ? 12.321 -3.287 -1.467 1.00 98.56 86 SER A N 1
ATOM 670 C CA . SER A 1 86 ? 11.552 -3.868 -0.358 1.00 98.56 86 SER A CA 1
ATOM 671 C C . SER A 1 86 ? 12.339 -3.861 0.951 1.00 98.56 86 SER A C 1
ATOM 673 O O . SER A 1 86 ? 11.768 -3.596 2.007 1.00 98.56 86 SER A O 1
ATOM 675 N N . ALA A 1 87 ? 13.654 -4.083 0.891 1.00 98.19 87 ALA A N 1
ATOM 676 C CA . ALA A 1 87 ? 14.538 -3.963 2.046 1.00 98.19 87 ALA A CA 1
ATOM 677 C C . ALA A 1 87 ? 14.627 -2.512 2.555 1.00 98.19 87 ALA A C 1
ATOM 679 O O . ALA A 1 87 ? 14.552 -2.285 3.761 1.00 98.19 87 ALA A O 1
ATOM 680 N N . ILE A 1 88 ? 14.711 -1.526 1.651 1.00 97.38 88 ILE A N 1
ATOM 681 C CA . ILE A 1 88 ? 14.683 -0.096 2.014 1.00 97.38 88 ILE A CA 1
ATOM 682 C C . ILE A 1 88 ? 13.351 0.267 2.688 1.00 97.38 88 ILE A C 1
ATOM 684 O O . ILE A 1 88 ? 13.343 0.921 3.732 1.00 97.38 88 ILE A O 1
ATOM 688 N N . PHE A 1 89 ? 12.230 -0.196 2.125 1.00 97.50 89 PHE A N 1
ATOM 689 C CA . PHE A 1 89 ? 10.898 0.006 2.698 1.00 97.50 89 PHE A CA 1
ATOM 690 C C . PHE A 1 89 ? 10.784 -0.587 4.113 1.00 97.50 89 PHE A C 1
ATOM 692 O O . PHE A 1 89 ? 10.346 0.093 5.044 1.00 97.50 89 PHE A O 1
ATOM 699 N N . LEU A 1 90 ? 11.244 -1.831 4.294 1.00 97.62 90 LEU A N 1
ATOM 700 C CA . LEU A 1 90 ? 11.309 -2.498 5.595 1.00 97.62 90 LEU A CA 1
ATOM 701 C C . LEU A 1 90 ? 12.147 -1.701 6.600 1.00 97.62 90 LEU A C 1
ATOM 703 O O . LEU A 1 90 ? 11.718 -1.512 7.736 1.00 97.62 90 LEU A O 1
ATOM 707 N N . TRP A 1 91 ? 13.334 -1.242 6.206 1.00 96.00 91 TRP A N 1
ATOM 708 C CA . TRP A 1 91 ? 14.261 -0.558 7.108 1.00 96.00 91 TRP A CA 1
ATOM 709 C C . TRP A 1 91 ? 13.633 0.679 7.765 1.00 96.00 91 TRP A C 1
ATOM 711 O O . TRP A 1 91 ? 13.772 0.884 8.974 1.00 96.00 91 TRP A O 1
ATOM 721 N N . LEU A 1 92 ? 12.858 1.457 7.005 1.00 91.62 92 LEU A N 1
ATOM 722 C CA . LEU A 1 92 ? 12.152 2.624 7.541 1.00 91.62 92 LEU A CA 1
ATOM 723 C C . LEU A 1 92 ? 10.998 2.233 8.473 1.00 91.62 92 LEU A C 1
ATOM 725 O O . LEU A 1 92 ? 10.768 2.903 9.479 1.00 91.62 92 LEU A O 1
ATOM 729 N N . HIS A 1 93 ? 10.343 1.101 8.219 1.00 93.25 93 HIS A N 1
ATOM 730 C CA . HIS A 1 93 ? 9.326 0.561 9.121 1.00 93.25 93 HIS A CA 1
ATOM 731 C C . HIS A 1 93 ? 9.922 0.030 10.428 1.00 93.25 93 HIS A C 1
ATOM 733 O O . HIS A 1 93 ? 9.325 0.232 11.483 1.00 93.25 93 HIS A O 1
ATOM 739 N N . VAL A 1 94 ? 11.110 -0.582 10.391 1.00 93.75 94 VAL A N 1
ATOM 740 C CA . VAL A 1 94 ? 11.831 -1.019 11.601 1.00 93.75 94 VAL A CA 1
ATOM 741 C C . VAL A 1 94 ? 12.176 0.168 12.498 1.00 93.75 94 VAL A C 1
ATOM 743 O O . VAL A 1 94 ? 12.050 0.074 13.716 1.00 93.75 94 VAL A O 1
ATOM 746 N N . LYS A 1 95 ? 12.557 1.306 11.908 1.00 90.19 95 LYS A N 1
ATOM 747 C CA . LYS A 1 95 ? 12.857 2.530 12.664 1.00 90.19 95 LYS A CA 1
ATOM 748 C C . LYS A 1 95 ? 11.608 3.150 13.305 1.00 90.19 95 LYS A C 1
ATOM 750 O O . LYS A 1 95 ? 11.701 3.702 14.398 1.00 90.19 95 LYS A O 1
ATOM 755 N N . SER A 1 96 ? 10.460 3.066 12.632 1.00 88.25 96 SER A N 1
ATOM 756 C CA . SER A 1 96 ? 9.208 3.703 13.070 1.00 88.25 96 SER A CA 1
ATOM 757 C C . SER A 1 96 ? 8.354 2.832 13.997 1.00 88.25 96 SER A C 1
ATOM 759 O O . SER A 1 96 ? 7.572 3.359 14.787 1.00 88.25 96 SER A O 1
ATOM 761 N N . TRP A 1 97 ? 8.480 1.507 13.913 1.00 90.50 97 TRP A N 1
ATOM 762 C CA . TRP A 1 97 ? 7.640 0.556 14.637 1.00 90.50 97 TRP A CA 1
ATOM 763 C C . TRP A 1 97 ? 8.489 -0.442 15.407 1.00 90.50 97 TRP A C 1
ATOM 765 O O . TRP A 1 97 ? 9.342 -1.093 14.824 1.00 90.50 97 TRP A O 1
ATOM 775 N N . ASN A 1 98 ? 8.196 -0.671 16.687 1.00 90.62 98 ASN A N 1
ATOM 776 C CA . ASN A 1 98 ? 8.828 -1.742 17.465 1.00 90.62 98 ASN A CA 1
ATOM 777 C C . ASN A 1 98 ? 7.933 -2.996 17.525 1.00 90.62 98 ASN A C 1
ATOM 779 O O . ASN A 1 98 ? 7.515 -3.429 18.598 1.00 90.62 98 ASN A O 1
ATOM 783 N N . ASN A 1 99 ? 7.548 -3.537 16.364 1.00 92.31 99 ASN A N 1
ATOM 784 C CA . ASN A 1 99 ? 6.667 -4.705 16.273 1.00 92.31 99 ASN A CA 1
ATOM 785 C 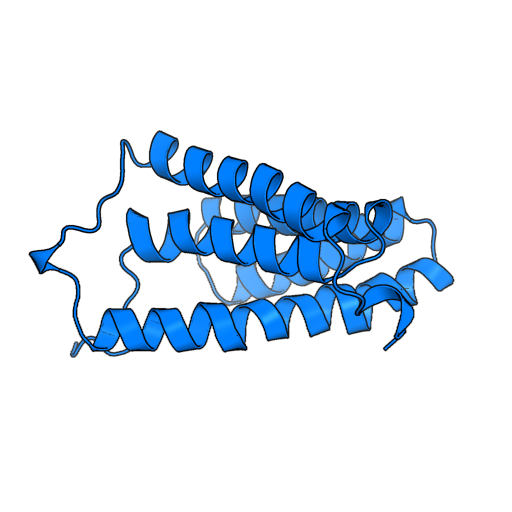C . ASN A 1 99 ? 7.107 -5.638 15.134 1.00 92.31 99 ASN A C 1
ATOM 787 O O . ASN A 1 99 ? 6.987 -5.297 13.959 1.00 92.31 99 ASN A O 1
ATOM 791 N N . ARG A 1 100 ? 7.539 -6.855 15.489 1.00 92.62 100 ARG A N 1
ATOM 792 C CA . ARG A 1 100 ? 8.041 -7.862 14.537 1.00 92.62 100 ARG A CA 1
ATOM 793 C C . ARG A 1 100 ? 7.018 -8.255 13.467 1.00 92.62 100 ARG A C 1
ATOM 795 O O . ARG A 1 100 ? 7.407 -8.507 12.331 1.00 92.62 100 ARG A O 1
ATOM 802 N N . PHE A 1 101 ? 5.726 -8.275 13.797 1.00 91.94 101 PHE A N 1
ATOM 803 C CA . PHE A 1 101 ? 4.674 -8.563 12.817 1.00 91.94 101 PHE A CA 1
ATOM 804 C C . PHE A 1 101 ? 4.555 -7.447 11.780 1.00 91.94 101 PHE A C 1
ATOM 806 O O . PHE A 1 101 ? 4.384 -7.733 10.598 1.00 91.94 101 PHE A O 1
ATOM 813 N N . VAL A 1 102 ? 4.710 -6.187 12.203 1.00 93.94 102 VAL A N 1
ATOM 814 C CA . VAL A 1 102 ? 4.745 -5.044 11.280 1.00 93.94 102 VAL A CA 1
ATOM 815 C C . VAL A 1 102 ? 5.977 -5.131 10.391 1.00 93.94 102 VAL A C 1
ATOM 817 O O . VAL A 1 102 ? 5.859 -4.885 9.199 1.00 93.94 102 VAL A O 1
ATOM 820 N N . TRP A 1 103 ? 7.135 -5.544 10.910 1.00 95.75 103 TRP A N 1
ATOM 821 C CA . TRP A 1 103 ? 8.350 -5.704 10.101 1.00 95.75 103 TRP A CA 1
ATOM 822 C C . TRP A 1 103 ? 8.165 -6.750 9.003 1.00 95.75 103 TRP A C 1
ATOM 824 O O . TRP A 1 103 ? 8.322 -6.442 7.824 1.00 95.75 103 TRP A O 1
ATOM 834 N N . ILE A 1 104 ? 7.753 -7.966 9.372 1.00 95.88 104 ILE A N 1
ATOM 835 C CA . ILE A 1 104 ? 7.516 -9.046 8.405 1.00 95.88 104 ILE A CA 1
ATOM 836 C C . ILE A 1 104 ? 6.447 -8.622 7.390 1.00 95.88 104 ILE A C 1
ATOM 838 O O . ILE A 1 104 ? 6.660 -8.744 6.185 1.00 95.88 104 ILE A O 1
ATOM 842 N N . GLY A 1 105 ? 5.335 -8.054 7.867 1.00 96.50 105 GLY A N 1
ATOM 843 C CA . GLY A 1 105 ? 4.264 -7.549 7.011 1.00 96.50 105 GLY A CA 1
ATOM 844 C C . GLY A 1 105 ? 4.732 -6.455 6.051 1.00 96.50 105 GLY A C 1
ATOM 845 O O . GLY A 1 105 ? 4.373 -6.493 4.880 1.00 96.50 105 GLY A O 1
ATOM 846 N N . SER A 1 106 ? 5.586 -5.533 6.506 1.00 97.12 106 SER A N 1
ATOM 847 C CA . SER A 1 106 ? 6.132 -4.448 5.678 1.00 97.12 106 SER A CA 1
ATOM 848 C C . SER A 1 106 ? 7.045 -4.987 4.584 1.00 97.12 106 SER A C 1
ATOM 850 O O . SER A 1 106 ? 6.970 -4.533 3.447 1.00 97.12 106 SER A O 1
ATOM 852 N N . PHE A 1 107 ? 7.878 -5.986 4.890 1.00 98.25 107 PHE A N 1
ATOM 853 C CA . PHE A 1 107 ? 8.723 -6.612 3.875 1.00 98.25 107 PHE A CA 1
ATOM 854 C C . PHE A 1 107 ? 7.890 -7.352 2.824 1.00 98.25 107 PHE A C 1
ATOM 856 O O . PHE A 1 107 ? 8.088 -7.140 1.630 1.00 98.25 107 PHE A O 1
ATOM 863 N N . VAL A 1 108 ? 6.915 -8.161 3.257 1.00 98.50 108 VAL A N 1
ATOM 864 C CA . VAL A 1 108 ? 6.006 -8.888 2.355 1.00 98.50 108 VAL A CA 1
ATOM 865 C C . VAL A 1 108 ? 5.199 -7.919 1.490 1.00 98.50 108 VAL A C 1
ATOM 867 O O . VAL A 1 108 ? 5.135 -8.097 0.274 1.00 98.50 108 VAL A O 1
ATOM 870 N N . LEU A 1 109 ? 4.638 -6.864 2.085 1.00 98.56 109 LEU A N 1
ATOM 871 C CA . LEU A 1 109 ? 3.931 -5.816 1.352 1.00 98.56 109 LEU A CA 1
ATOM 872 C C . LEU A 1 109 ? 4.858 -5.125 0.348 1.00 98.56 109 LEU A C 1
ATOM 874 O O . LEU A 1 109 ? 4.474 -4.928 -0.800 1.00 98.56 109 LEU A O 1
ATOM 878 N N . GLY A 1 110 ? 6.094 -4.821 0.751 1.00 98.62 110 GLY A N 1
ATOM 879 C CA . GLY A 1 110 ? 7.106 -4.229 -0.116 1.00 98.62 110 GLY A CA 1
ATOM 880 C C . GLY A 1 110 ? 7.383 -5.070 -1.362 1.00 98.62 110 GLY A C 1
ATOM 881 O O . GLY A 1 110 ? 7.341 -4.542 -2.477 1.00 98.62 110 GLY A O 1
ATOM 882 N N . LEU A 1 111 ? 7.579 -6.382 -1.173 1.00 98.81 111 LEU A N 1
ATOM 883 C CA . LEU A 1 111 ? 7.798 -7.337 -2.261 1.00 98.81 111 LEU A CA 1
ATOM 884 C C . LEU A 1 111 ? 6.603 -7.372 -3.212 1.00 98.81 111 LEU A C 1
ATOM 886 O O . LEU A 1 111 ? 6.780 -7.273 -4.428 1.00 98.81 111 LEU A O 1
ATOM 890 N N . VAL A 1 112 ? 5.389 -7.478 -2.663 1.00 98.75 112 VAL A N 1
ATOM 891 C CA . VAL A 1 112 ? 4.163 -7.542 -3.462 1.00 98.75 112 VAL A CA 1
ATOM 892 C C . VAL A 1 112 ? 3.938 -6.241 -4.222 1.00 98.75 112 VAL A C 1
ATOM 894 O O . VAL A 1 112 ? 3.679 -6.297 -5.422 1.00 98.75 112 VAL A O 1
ATOM 897 N N . CYS A 1 113 ? 4.078 -5.077 -3.589 1.00 98.75 113 CYS A N 1
ATOM 898 C CA . CYS A 1 113 ? 3.932 -3.787 -4.261 1.00 98.75 113 CYS A CA 1
ATOM 899 C C . CYS A 1 113 ? 4.950 -3.633 -5.400 1.00 98.75 113 CYS A C 1
ATOM 901 O O . CYS A 1 113 ? 4.559 -3.318 -6.523 1.00 98.75 113 CYS A O 1
ATOM 903 N N . ALA A 1 114 ? 6.234 -3.923 -5.163 1.00 98.62 114 ALA A N 1
ATOM 904 C CA . ALA A 1 114 ? 7.265 -3.834 -6.199 1.00 98.62 114 ALA A CA 1
ATOM 905 C C . ALA A 1 114 ? 7.010 -4.804 -7.367 1.00 98.62 114 ALA A C 1
ATOM 907 O O . ALA A 1 114 ? 7.045 -4.394 -8.530 1.00 98.62 114 ALA A O 1
ATOM 908 N N . ALA A 1 115 ? 6.673 -6.064 -7.076 1.00 98.69 115 ALA A N 1
ATOM 909 C CA . ALA A 1 115 ? 6.299 -7.040 -8.099 1.00 98.69 115 ALA A CA 1
ATOM 910 C C . ALA A 1 115 ? 5.057 -6.588 -8.888 1.00 98.69 115 ALA A C 1
ATOM 912 O O . ALA A 1 115 ? 5.029 -6.669 -10.114 1.00 98.69 115 ALA A O 1
ATOM 913 N N . SER A 1 116 ? 4.056 -6.032 -8.206 1.00 98.38 116 SER A N 1
ATOM 914 C CA . SER A 1 116 ? 2.827 -5.538 -8.832 1.00 98.38 116 SER A CA 1
ATOM 915 C C . SER A 1 116 ? 3.113 -4.399 -9.804 1.00 98.38 116 SER A C 1
ATOM 917 O O . SER A 1 116 ? 2.630 -4.437 -10.935 1.00 98.38 116 SER A O 1
ATOM 919 N N . VAL A 1 117 ? 3.956 -3.430 -9.428 1.00 98.19 117 VAL A N 1
ATOM 920 C CA . VAL A 1 117 ? 4.402 -2.368 -10.349 1.00 98.19 117 VAL A CA 1
ATOM 921 C C . VAL A 1 117 ? 5.186 -2.949 -11.527 1.00 98.19 117 VAL A C 1
ATOM 923 O O . VAL A 1 117 ? 5.008 -2.502 -12.659 1.00 98.19 117 VAL A O 1
ATOM 926 N N . TYR A 1 118 ? 6.015 -3.973 -11.304 1.00 97.88 118 TYR A N 1
ATOM 927 C CA . TYR A 1 118 ? 6.761 -4.628 -12.380 1.00 97.88 118 TYR A CA 1
ATOM 928 C C . TYR A 1 118 ? 5.855 -5.301 -13.421 1.00 97.88 118 TYR A C 1
ATOM 930 O O . TYR A 1 118 ? 6.107 -5.137 -14.618 1.00 97.88 118 TYR A O 1
ATOM 938 N N . PHE A 1 119 ? 4.816 -6.023 -12.991 1.00 96.88 119 PHE A N 1
ATOM 939 C CA . PHE A 1 119 ? 3.912 -6.754 -13.889 1.00 96.88 119 PHE A CA 1
ATOM 940 C C . PHE A 1 119 ? 2.853 -5.863 -14.536 1.00 96.88 119 PHE A C 1
ATOM 942 O O . PHE A 1 119 ? 2.571 -5.998 -15.722 1.00 96.88 119 PHE A O 1
ATOM 949 N N . THR A 1 120 ? 2.276 -4.938 -13.772 1.00 97.06 120 THR A N 1
ATOM 950 C CA . THR A 1 120 ? 1.200 -4.061 -14.261 1.00 97.06 120 THR A CA 1
ATOM 951 C C . THR A 1 120 ? 1.719 -2.814 -14.966 1.00 97.06 120 THR A C 1
ATOM 953 O O . THR A 1 120 ? 0.946 -2.120 -15.620 1.00 97.06 120 THR A O 1
ATOM 956 N N . LYS A 1 121 ? 3.014 -2.509 -14.811 1.00 96.50 121 LYS A N 1
ATOM 957 C CA . LYS A 1 121 ? 3.644 -1.266 -15.272 1.00 96.50 121 LYS A CA 1
ATOM 958 C C . LYS A 1 121 ? 2.954 -0.006 -14.744 1.00 96.50 121 LYS A C 1
ATOM 960 O O . LYS A 1 121 ? 3.037 1.036 -15.378 1.00 96.50 121 LYS A O 1
ATOM 965 N N . SER A 1 122 ? 2.302 -0.072 -13.582 1.00 97.31 122 SER A N 1
ATOM 966 C CA . SER A 1 122 ? 1.588 1.062 -12.993 1.00 97.31 122 SER A CA 1
ATOM 967 C C . SER A 1 122 ? 1.779 1.121 -11.480 1.00 97.31 122 SER A C 1
ATOM 969 O O . SER A 1 122 ? 1.594 0.127 -10.776 1.00 97.31 122 SER A O 1
ATOM 971 N N . ILE A 1 123 ? 2.121 2.302 -10.958 1.00 97.62 123 ILE A N 1
ATOM 972 C CA . ILE A 1 123 ? 2.259 2.520 -9.506 1.00 97.62 123 ILE A CA 1
ATOM 973 C C . ILE A 1 123 ? 0.909 2.456 -8.781 1.00 97.62 123 ILE A C 1
ATOM 975 O O . ILE A 1 123 ? 0.862 2.174 -7.587 1.00 97.62 123 ILE A O 1
ATOM 979 N N . TRP A 1 124 ? -0.197 2.666 -9.500 1.00 97.38 124 TRP A N 1
ATOM 980 C CA . TRP A 1 124 ? -1.539 2.677 -8.924 1.00 97.38 124 TRP A CA 1
ATOM 981 C C . TRP A 1 124 ? -1.956 1.309 -8.388 1.00 97.38 124 TRP A C 1
ATOM 983 O O . TRP A 1 124 ? -2.665 1.247 -7.386 1.00 97.38 124 TRP A O 1
ATOM 993 N N . ALA A 1 125 ? -1.450 0.221 -8.979 1.00 98.12 125 ALA A N 1
ATOM 994 C CA . ALA A 1 125 ? -1.632 -1.118 -8.427 1.00 98.12 125 ALA A CA 1
ATOM 995 C C . ALA A 1 125 ? -1.056 -1.210 -7.003 1.00 98.12 125 ALA A C 1
ATOM 997 O O . ALA A 1 125 ? -1.737 -1.675 -6.094 1.00 98.12 125 ALA A O 1
ATOM 998 N N . ALA A 1 126 ? 0.165 -0.708 -6.787 1.00 98.44 126 ALA A N 1
ATOM 999 C CA . ALA A 1 126 ? 0.794 -0.700 -5.468 1.00 98.44 126 ALA A CA 1
ATOM 1000 C C . ALA A 1 126 ? 0.090 0.239 -4.479 1.00 98.44 126 ALA A C 1
ATOM 1002 O O . ALA A 1 126 ? -0.124 -0.154 -3.336 1.00 98.44 126 ALA A O 1
ATOM 1003 N N . ILE A 1 127 ? -0.343 1.428 -4.919 1.00 98.56 127 ILE A N 1
ATOM 1004 C CA . ILE A 1 127 ? -1.107 2.365 -4.075 1.00 98.56 127 ILE A CA 1
ATOM 1005 C C . ILE A 1 127 ? -2.394 1.707 -3.565 1.00 98.56 127 ILE A C 1
ATOM 1007 O O . ILE A 1 127 ? -2.692 1.780 -2.375 1.00 98.56 127 ILE A O 1
ATOM 1011 N N . LEU A 1 128 ? -3.145 1.028 -4.437 1.00 98.50 128 LEU A N 1
ATOM 1012 C CA . LEU A 1 128 ? -4.379 0.336 -4.050 1.00 98.50 128 LEU A CA 1
ATOM 1013 C C . LEU A 1 128 ? -4.112 -0.816 -3.075 1.00 98.50 128 LEU A C 1
ATOM 1015 O O . LEU A 1 128 ? -4.818 -0.940 -2.074 1.00 98.50 128 LEU A O 1
ATOM 1019 N N . ILE A 1 129 ? -3.073 -1.619 -3.330 1.00 98.81 129 ILE A N 1
ATOM 1020 C CA . ILE A 1 129 ? -2.673 -2.722 -2.445 1.00 98.81 129 ILE A CA 1
ATOM 1021 C C . ILE A 1 129 ? -2.293 -2.190 -1.062 1.00 98.81 129 ILE A C 1
ATOM 1023 O O . ILE A 1 129 ? -2.804 -2.682 -0.055 1.00 98.81 129 ILE A O 1
ATOM 1027 N N . HIS A 1 130 ? -1.441 -1.165 -1.005 1.00 98.56 130 HIS A N 1
ATOM 1028 C CA . HIS A 1 130 ? -0.988 -0.568 0.247 1.00 98.56 130 HIS A CA 1
ATOM 1029 C C . HIS A 1 130 ? -2.153 0.086 1.007 1.00 98.56 130 HIS A C 1
ATOM 1031 O O . HIS A 1 130 ? -2.330 -0.164 2.203 1.00 98.56 130 HIS A O 1
ATOM 1037 N N . ASN A 1 131 ? -3.018 0.832 0.313 1.00 98.56 131 ASN A N 1
ATOM 1038 C CA . ASN A 1 131 ? -4.210 1.424 0.917 1.00 98.56 131 ASN A CA 1
ATOM 1039 C C . ASN A 1 131 ? -5.127 0.361 1.531 1.00 98.56 131 ASN A C 1
ATOM 1041 O O . ASN A 1 131 ? -5.534 0.515 2.679 1.00 98.56 131 ASN A O 1
ATOM 1045 N N . LEU A 1 132 ? -5.426 -0.731 0.822 1.00 98.62 132 LEU A N 1
ATOM 1046 C CA . LEU A 1 132 ? -6.304 -1.788 1.339 1.00 98.62 132 LEU A CA 1
ATOM 1047 C C . LEU A 1 132 ? -5.652 -2.599 2.469 1.00 98.62 132 LEU A C 1
ATOM 1049 O O . LEU A 1 132 ? -6.322 -2.912 3.458 1.00 98.62 132 LEU A O 1
ATOM 1053 N N . ASN A 1 133 ? -4.345 -2.865 2.382 1.00 98.44 133 ASN A N 1
ATOM 1054 C CA . ASN A 1 133 ? -3.572 -3.452 3.477 1.00 98.44 133 ASN A CA 1
ATOM 1055 C C . ASN A 1 133 ? -3.712 -2.615 4.758 1.00 98.44 133 ASN A C 1
ATOM 1057 O O . ASN A 1 133 ? -4.101 -3.134 5.809 1.00 98.44 133 ASN A O 1
ATOM 1061 N N . ASN A 1 134 ? -3.447 -1.309 4.663 1.00 97.81 134 ASN A N 1
ATOM 1062 C CA . ASN A 1 134 ? -3.507 -0.419 5.818 1.00 97.81 134 ASN A CA 1
ATOM 1063 C C . ASN A 1 134 ? -4.946 -0.138 6.249 1.00 97.81 134 ASN A C 1
ATOM 1065 O O . ASN A 1 134 ? -5.187 0.008 7.441 1.00 97.81 134 ASN A O 1
ATOM 1069 N N . PHE A 1 135 ? -5.922 -0.154 5.347 1.00 98.25 135 PHE A N 1
ATOM 1070 C CA . PHE A 1 135 ? -7.325 -0.055 5.733 1.00 98.25 135 PHE A CA 1
ATOM 1071 C C . PHE A 1 135 ? -7.740 -1.218 6.637 1.00 98.25 135 PHE A C 1
ATOM 1073 O O . PHE A 1 135 ? -8.298 -0.992 7.716 1.00 98.25 135 PHE A O 1
ATOM 1080 N N . GLY A 1 136 ? -7.375 -2.450 6.267 1.00 97.69 136 GLY A N 1
ATOM 1081 C CA . GLY A 1 136 ? -7.565 -3.624 7.118 1.00 97.69 136 GLY A CA 1
ATOM 1082 C C . GLY A 1 136 ? -6.833 -3.496 8.455 1.00 97.69 136 GLY A C 1
ATOM 1083 O O . GLY A 1 136 ? -7.451 -3.552 9.519 1.00 97.69 136 GLY A O 1
ATOM 1084 N N . PHE A 1 137 ? -5.519 -3.277 8.415 1.00 96.62 137 PHE A N 1
ATOM 1085 C CA . PHE A 1 137 ? -4.685 -3.284 9.616 1.00 96.62 137 PHE A CA 1
ATOM 1086 C C . PHE A 1 137 ? -4.891 -2.053 10.513 1.00 96.62 137 PHE A C 1
ATOM 1088 O O . PHE A 1 137 ? -5.146 -2.173 11.711 1.00 96.62 137 PHE A O 1
ATOM 1095 N N . MET A 1 138 ? -4.783 -0.850 9.961 1.00 95.81 138 MET A N 1
ATOM 1096 C CA . MET A 1 138 ? -4.720 0.409 10.708 1.00 95.81 138 MET A CA 1
ATOM 1097 C C . MET A 1 138 ? -6.101 0.939 11.075 1.00 95.81 138 MET A C 1
ATOM 1099 O O . MET A 1 138 ? -6.291 1.372 12.212 1.00 95.81 138 MET A O 1
ATOM 1103 N N . THR A 1 139 ? -7.070 0.878 10.158 1.00 96.75 139 THR A N 1
ATOM 1104 C CA . THR A 1 139 ? -8.421 1.404 10.406 1.00 96.75 139 THR A CA 1
ATOM 1105 C C . THR A 1 139 ? -9.333 0.351 11.026 1.00 96.75 139 THR A C 1
ATOM 1107 O O . THR A 1 139 ? -9.845 0.570 12.124 1.00 96.75 139 THR A O 1
ATOM 1110 N N . LEU A 1 140 ? -9.533 -0.794 10.366 1.00 97.38 140 LEU A N 1
ATOM 1111 C CA . LEU A 1 140 ? -10.525 -1.778 10.810 1.00 97.38 140 LEU A CA 1
ATOM 1112 C C . LEU A 1 140 ? -10.084 -2.552 12.059 1.00 97.38 140 LEU A C 1
ATOM 1114 O O . LEU A 1 140 ? -10.926 -2.857 12.906 1.00 97.38 140 LEU A O 1
ATOM 1118 N N . VAL A 1 141 ? -8.789 -2.861 12.192 1.00 96.81 141 VAL A N 1
ATOM 1119 C CA . VAL A 1 141 ? -8.255 -3.641 13.322 1.00 96.81 141 VAL A CA 1
ATOM 1120 C C . VAL A 1 141 ? -7.695 -2.746 14.430 1.00 96.81 141 VAL A C 1
ATOM 1122 O O . VAL A 1 141 ? -8.128 -2.862 15.576 1.00 96.81 141 VAL A O 1
ATOM 1125 N N . ASN A 1 142 ? -6.752 -1.850 14.128 1.00 94.56 142 ASN A N 1
ATOM 1126 C CA . ASN A 1 142 ? -6.068 -1.052 15.158 1.00 94.56 142 ASN A CA 1
ATOM 1127 C C . ASN A 1 142 ? -6.763 0.272 15.504 1.00 94.56 142 ASN A C 1
ATOM 1129 O O . ASN A 1 142 ? -6.423 0.877 16.520 1.00 94.56 142 ASN A O 1
ATOM 1133 N N . LYS A 1 143 ? -7.742 0.717 14.704 1.00 94.44 143 LYS A N 1
ATOM 1134 C CA . LYS A 1 143 ? -8.500 1.962 14.929 1.00 94.44 143 LYS A CA 1
ATOM 1135 C C . LYS A 1 143 ? -7.583 3.178 15.142 1.00 94.44 143 LYS 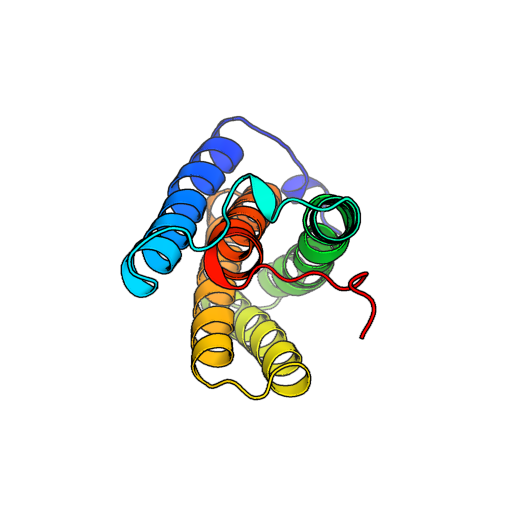A C 1
ATOM 1137 O O . LYS A 1 143 ? -7.834 4.005 16.022 1.00 94.44 143 LYS A O 1
ATOM 1142 N N . ARG A 1 144 ? -6.489 3.269 14.373 1.00 91.75 144 ARG A N 1
ATOM 1143 C CA . ARG A 1 144 ? -5.477 4.323 14.531 1.00 91.75 144 ARG A CA 1
ATOM 1144 C C . ARG A 1 144 ? -6.120 5.695 14.353 1.00 91.75 144 ARG A C 1
ATOM 1146 O O . ARG A 1 144 ? -6.659 6.000 13.297 1.00 91.75 144 ARG A O 1
ATOM 1153 N N . ASN A 1 145 ? -6.010 6.531 15.378 1.00 93.06 145 ASN A N 1
ATOM 1154 C CA . ASN A 1 145 ? -6.503 7.901 15.371 1.00 93.06 145 ASN A CA 1
ATOM 1155 C C . ASN A 1 145 ? -5.424 8.818 15.953 1.00 93.06 145 ASN A C 1
ATOM 1157 O O . ASN A 1 145 ? -5.209 8.822 17.165 1.00 93.06 145 ASN A O 1
ATOM 1161 N N . ILE A 1 146 ? -4.744 9.574 15.089 1.00 92.19 146 ILE A N 1
ATOM 1162 C CA . ILE A 1 146 ? -3.647 10.468 15.497 1.00 92.19 146 ILE A CA 1
ATOM 1163 C C . ILE A 1 146 ? -4.152 11.781 16.112 1.00 92.19 146 ILE A C 1
ATOM 1165 O O . ILE A 1 146 ? -3.379 12.498 16.734 1.00 92.19 146 ILE A O 1
ATOM 1169 N N . PHE A 1 147 ? -5.448 12.072 15.970 1.00 91.31 147 PHE A N 1
ATOM 1170 C CA . PHE A 1 147 ? -6.113 13.251 16.528 1.00 91.31 147 PHE A CA 1
ATOM 1171 C C . PHE A 1 147 ? -6.918 12.933 17.796 1.00 91.31 147 PHE A C 1
ATOM 1173 O O . PHE A 1 147 ? -7.708 13.759 18.254 1.00 91.31 147 PHE A O 1
ATOM 1180 N N . LYS A 1 148 ? -6.777 11.728 18.363 1.00 84.25 148 LYS A N 1
ATOM 1181 C CA . LYS A 1 148 ? -7.401 11.405 19.647 1.00 84.25 148 LYS A CA 1
ATOM 1182 C C . L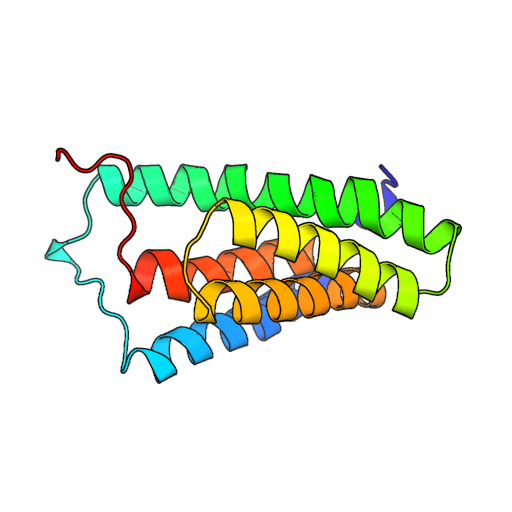YS A 1 148 ? -6.684 12.198 20.743 1.00 84.25 148 LYS A C 1
ATOM 1184 O O . LYS A 1 148 ? -5.465 12.093 20.861 1.00 84.25 148 LYS A O 1
ATOM 1189 N N . ALA A 1 149 ? -7.430 12.973 21.531 1.00 66.81 149 ALA A N 1
ATOM 1190 C CA . ALA A 1 149 ? -6.889 13.574 22.747 1.00 66.81 149 ALA A CA 1
ATOM 1191 C C . ALA A 1 149 ? -6.330 12.454 23.642 1.00 66.81 14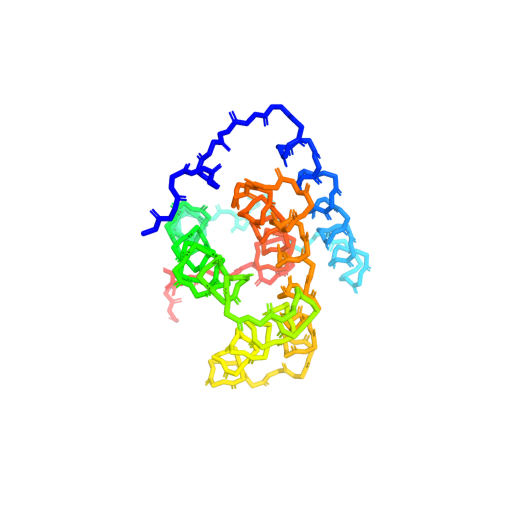9 ALA A C 1
ATOM 1193 O O . ALA A 1 149 ? -6.977 11.409 23.782 1.00 66.81 149 ALA A O 1
ATOM 1194 N N . LYS A 1 150 ? -5.104 12.646 24.137 1.00 55.78 150 LYS A N 1
ATOM 1195 C CA . LYS A 1 150 ? -4.463 11.712 25.067 1.00 55.78 150 LYS A CA 1
ATOM 1196 C C . LYS A 1 150 ? -5.236 11.646 26.374 1.00 55.78 150 LYS A C 1
ATOM 1198 O O . LYS A 1 150 ? -5.704 12.717 26.814 1.00 55.78 150 LYS A O 1
#

Sequence (150 aa):
MDKTYLHISSWPALYGLVVGTGFMCIHLFMAKGAKLRKGEVSKGLIYTSLLMYLLELPAEEFLYRGAIFVPLLKLVHPLAAILLTSAIFLWLHVKSWNNRFVWIGSFVLGLVCAASVYFTKSIWAAILIHNLNNFGFMTLVNKRNIFKAK

Foldseek 3Di:
DDCLQADDDPVLQVLLQVLLLVLLVVLQVVLVHFPDDPVLDDPLLVVVLCCVLVPVLLVVLCVLQVVQLVVVVVVDPLVVSLQVSLVVQLVVQVVVDPDPVSSVVSSVLSSVQSVSCVVVVYSVSSSSNSSSNCCNNVCRRVVDGPPDDD

Radius of gyration: 15.61 Å; chains: 1; bounding box: 40×27×43 Å

pLDDT: mean 95.34, std 5.72, range [55.78, 98.81]